Protein AF-A0A6J1WNF2-F1 (afdb_monomer_lite)

Radius of gyration: 23.17 Å; chains: 1; bounding box: 54×43×56 Å

Foldseek 3Di:
DVVVLVVVVVVVVNLVVLVVQCVVDDCPDPSVCVRSVNVVVVVVVLVVQCVVDDPSVVVSVVVVVVVVCVDVVDDDDDDDDDCVVVVPDCVVVVVVPDPPDDPPDDDDDDDPVVVCVVVDPDDD

Sequence (124 aa):
MINDVAQVRRNGHKMVYDILRDSVYCKDSNVHWCSVLRQQKFLKELVEQLNAGGDSAEAAVNEAKKAYARLTENAWLHLAADFDRYKLSTEPWKRFARTNESVPSKPRLYWDAALLAGWGGGCV

pLDDT: mean 76.97, std 15.47, range [36.03, 96.25]

Secondary structure (DSSP, 8-state):
-HHHHHHHHH-HHHHHHHHHHHHHS-TTSHHHHT-HHHHHHHHHHHHHHHHH-HHHHHHHHHHHHHHHHHHHHT--------TTTTT--SHHHHTTS-TT-----------HHHHHTTS--S--

Structure (mmCIF, N/CA/C/O backbone):
data_AF-A0A6J1WNF2-F1
#
_entry.id   AF-A0A6J1WNF2-F1
#
loop_
_atom_site.group_PDB
_atom_site.id
_atom_site.type_symbol
_atom_site.label_atom_id
_atom_site.label_alt_id
_atom_site.label_comp_id
_atom_site.label_asym_id
_atom_site.label_entity_id
_atom_site.label_seq_id
_atom_site.pdbx_PDB_ins_code
_atom_site.Cartn_x
_atom_site.Cartn_y
_atom_site.Cartn_z
_atom_site.occupancy
_atom_site.B_iso_or_equiv
_atom_site.auth_seq_id
_atom_site.auth_comp_id
_atom_site.auth_asym_id
_atom_site.auth_atom_id
_atom_site.pdbx_PDB_model_num
ATOM 1 N N . MET A 1 1 ? 5.931 -9.440 10.378 1.00 44.03 1 MET A N 1
ATOM 2 C CA . MET A 1 1 ? 5.541 -8.028 10.594 1.00 44.03 1 MET A CA 1
ATOM 3 C C . MET A 1 1 ? 6.257 -7.347 11.764 1.00 44.03 1 MET A C 1
ATOM 5 O O . MET A 1 1 ? 7.039 -6.445 11.505 1.00 44.03 1 MET A O 1
ATOM 9 N N . ILE A 1 2 ? 6.071 -7.749 13.035 1.00 48.53 2 ILE A N 1
ATOM 10 C CA . I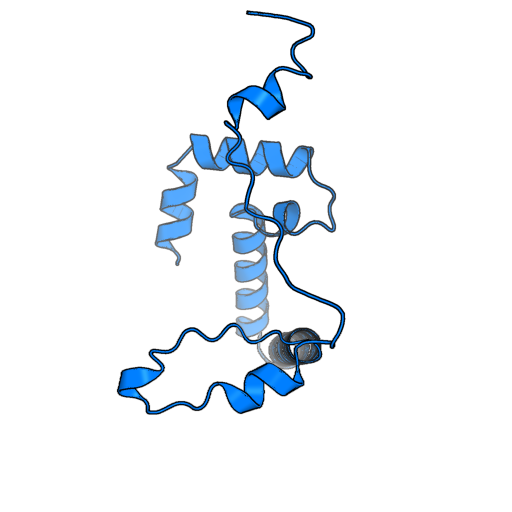LE A 1 2 ? 6.770 -7.101 14.181 1.00 48.53 2 ILE A CA 1
ATOM 11 C C . ILE A 1 2 ? 8.301 -7.234 14.080 1.00 48.53 2 ILE A C 1
ATOM 13 O O . ILE A 1 2 ? 9.036 -6.289 14.365 1.00 48.53 2 ILE A O 1
ATOM 17 N N . ASN A 1 3 ? 8.783 -8.396 13.631 1.00 61.12 3 ASN A N 1
ATOM 18 C CA . ASN A 1 3 ? 10.216 -8.651 13.505 1.00 61.12 3 ASN A CA 1
ATOM 19 C C . ASN A 1 3 ? 10.851 -7.893 12.323 1.00 61.12 3 ASN A C 1
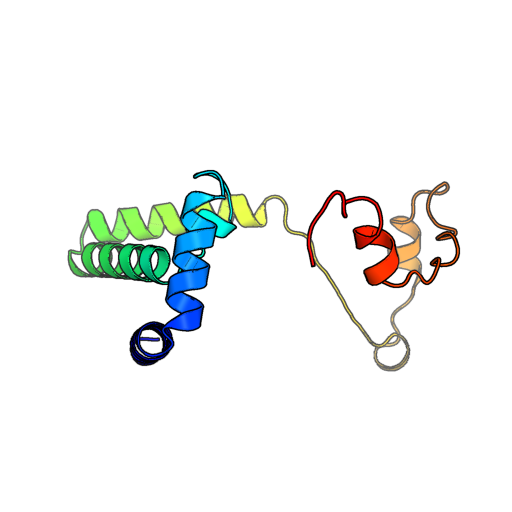ATOM 21 O O . ASN A 1 3 ? 12.020 -7.532 12.387 1.00 61.12 3 ASN A O 1
ATOM 25 N N . ASP A 1 4 ? 10.073 -7.575 11.285 1.00 66.88 4 ASP A N 1
ATOM 26 C CA . ASP A 1 4 ? 10.577 -6.910 10.076 1.00 66.88 4 ASP A CA 1
ATOM 27 C C . ASP A 1 4 ? 10.954 -5.457 10.365 1.00 66.88 4 ASP A C 1
ATOM 29 O O . ASP A 1 4 ? 11.991 -4.975 9.920 1.00 66.88 4 ASP A O 1
ATOM 33 N N . VAL A 1 5 ? 10.170 -4.772 11.202 1.00 69.81 5 VAL A N 1
ATOM 34 C CA . VAL A 1 5 ? 10.493 -3.418 11.669 1.00 69.81 5 VAL A CA 1
ATOM 35 C C . VAL A 1 5 ? 11.775 -3.426 12.502 1.00 69.81 5 VAL A C 1
ATOM 37 O O . VAL A 1 5 ? 12.644 -2.576 12.317 1.00 69.81 5 VAL A O 1
ATOM 40 N N . ALA A 1 6 ? 11.925 -4.396 13.409 1.00 75.62 6 ALA A N 1
ATOM 41 C CA . ALA A 1 6 ? 13.133 -4.531 14.218 1.00 75.62 6 ALA A CA 1
ATOM 42 C C . ALA A 1 6 ? 14.365 -4.849 13.352 1.00 75.62 6 ALA A C 1
ATOM 44 O O . ALA A 1 6 ? 15.440 -4.297 13.587 1.00 75.62 6 ALA A O 1
ATOM 45 N N . GLN A 1 7 ? 14.211 -5.689 12.327 1.00 77.94 7 GLN A N 1
ATOM 46 C CA . GLN A 1 7 ? 15.266 -6.000 11.364 1.00 77.94 7 GLN A CA 1
ATOM 47 C C . GLN A 1 7 ? 15.641 -4.794 10.499 1.00 77.94 7 GLN A C 1
ATOM 49 O O . GLN A 1 7 ? 16.827 -4.511 10.350 1.00 77.94 7 GLN A O 1
ATOM 54 N N . VAL A 1 8 ? 14.668 -4.036 9.984 1.00 75.12 8 VAL A N 1
ATOM 55 C CA . VAL A 1 8 ? 14.955 -2.822 9.207 1.00 75.12 8 VAL A CA 1
ATOM 56 C C . VAL A 1 8 ? 15.608 -1.752 10.081 1.00 75.12 8 VAL A C 1
ATOM 58 O O . VAL A 1 8 ? 16.577 -1.144 9.647 1.00 75.12 8 VAL A O 1
ATOM 61 N N . ARG A 1 9 ? 15.184 -1.588 11.341 1.00 76.69 9 ARG A N 1
ATOM 62 C CA . ARG A 1 9 ? 15.850 -0.676 12.291 1.00 76.69 9 ARG A CA 1
ATOM 63 C C . ARG A 1 9 ? 17.291 -1.081 12.601 1.00 76.69 9 ARG A C 1
ATOM 65 O O . ARG A 1 9 ? 18.126 -0.207 12.808 1.00 76.69 9 ARG A O 1
ATOM 72 N N . ARG A 1 10 ? 17.590 -2.385 12.635 1.00 84.31 10 ARG A N 1
ATOM 73 C CA . ARG A 1 10 ? 18.967 -2.902 12.755 1.00 84.31 10 ARG A CA 1
ATOM 74 C C . ARG A 1 10 ? 19.765 -2.709 11.469 1.00 84.31 10 ARG A C 1
ATOM 76 O O . ARG A 1 10 ? 20.987 -2.610 11.518 1.00 84.31 10 ARG A O 1
ATOM 83 N N . ASN A 1 11 ? 19.086 -2.611 10.332 1.00 84.00 11 ASN A N 1
ATOM 84 C CA . ASN A 1 11 ? 19.700 -2.297 9.060 1.00 84.00 11 ASN A CA 1
ATOM 85 C C . ASN A 1 11 ? 19.887 -0.774 8.884 1.00 84.00 11 ASN A C 1
ATOM 87 O O . ASN A 1 11 ? 19.154 -0.103 8.153 1.00 84.00 11 ASN A O 1
ATOM 91 N N . GLY A 1 12 ? 20.900 -0.232 9.568 1.00 82.25 12 GLY A N 1
ATOM 92 C CA . GLY A 1 12 ? 21.153 1.209 9.645 1.00 82.25 12 GLY A CA 1
ATOM 93 C C . GLY A 1 12 ? 21.307 1.913 8.292 1.00 82.25 12 GLY A C 1
ATOM 94 O O . GLY A 1 12 ? 20.795 3.017 8.132 1.00 82.25 12 GLY A O 1
ATOM 95 N N . HIS A 1 13 ? 21.930 1.281 7.288 1.00 87.50 13 HIS A N 1
ATOM 96 C CA . HIS A 1 13 ? 22.100 1.919 5.974 1.00 87.50 13 HIS A CA 1
ATOM 97 C C . HIS A 1 13 ? 20.755 2.145 5.269 1.00 87.50 13 HIS A C 1
ATOM 99 O O . HIS A 1 13 ? 20.539 3.198 4.674 1.00 87.50 13 HIS A O 1
ATOM 105 N N . LYS A 1 14 ? 19.822 1.190 5.382 1.00 84.94 14 LYS A N 1
ATOM 106 C CA . LYS A 1 14 ? 18.482 1.304 4.797 1.00 84.94 14 LYS A CA 1
ATOM 107 C C . LYS A 1 14 ? 17.679 2.406 5.487 1.00 84.94 14 LYS A C 1
ATOM 109 O O . LYS A 1 14 ? 17.033 3.197 4.814 1.00 84.94 14 LYS A O 1
ATOM 114 N N . MET A 1 15 ? 17.798 2.509 6.811 1.00 85.31 15 MET A N 1
ATOM 115 C CA . MET A 1 15 ? 17.165 3.575 7.594 1.00 85.31 15 MET A CA 1
ATOM 116 C C . MET A 1 15 ? 17.657 4.967 7.195 1.00 85.31 15 MET A C 1
ATOM 118 O O . MET A 1 15 ? 16.848 5.871 7.012 1.00 85.31 15 MET A O 1
ATOM 122 N N . VAL A 1 16 ? 18.972 5.143 7.036 1.00 86.88 16 VAL A N 1
ATOM 123 C CA . VAL A 1 16 ? 19.551 6.419 6.585 1.00 86.88 16 VAL A CA 1
ATOM 124 C C . VAL A 1 16 ? 19.051 6.766 5.186 1.00 86.88 16 VAL A C 1
ATOM 126 O O . VAL A 1 16 ? 18.662 7.902 4.933 1.00 86.88 16 VAL A O 1
ATOM 129 N N . TYR A 1 17 ? 19.007 5.783 4.290 1.00 87.50 17 TYR A N 1
ATOM 130 C CA . TYR A 1 17 ? 18.534 5.984 2.928 1.00 87.50 17 TYR A CA 1
ATOM 131 C C . TYR A 1 17 ? 17.046 6.363 2.867 1.00 87.50 17 TYR A C 1
ATOM 133 O O . TYR A 1 17 ? 16.678 7.269 2.120 1.00 87.50 17 TYR A O 1
ATOM 141 N N . ASP A 1 18 ? 16.204 5.743 3.697 1.00 84.81 18 ASP A N 1
ATOM 142 C CA . ASP A 1 18 ? 14.786 6.096 3.817 1.00 84.81 18 ASP A CA 1
ATOM 143 C C . ASP A 1 18 ? 14.603 7.527 4.356 1.00 84.81 18 ASP A C 1
ATOM 145 O O . ASP A 1 18 ? 13.766 8.267 3.843 1.00 84.81 18 ASP A O 1
ATOM 149 N N . ILE A 1 19 ? 15.416 7.955 5.332 1.00 84.81 19 ILE A N 1
ATOM 150 C CA . ILE A 1 19 ? 15.384 9.326 5.880 1.00 84.81 19 ILE A CA 1
ATOM 151 C C . ILE A 1 19 ? 15.839 10.356 4.836 1.00 84.81 19 ILE A C 1
ATOM 153 O O . ILE A 1 19 ? 15.205 11.398 4.680 1.00 84.81 19 ILE A O 1
ATOM 157 N N . LEU A 1 20 ? 16.913 10.071 4.097 1.00 87.06 20 LEU A N 1
ATOM 158 C CA . LEU A 1 20 ? 17.401 10.959 3.037 1.00 87.06 20 LEU A CA 1
ATOM 159 C C . LEU A 1 20 ? 16.395 11.079 1.891 1.00 87.06 20 LEU A C 1
ATOM 161 O O . LEU A 1 20 ? 16.201 12.158 1.336 1.00 87.06 20 LEU A O 1
ATOM 165 N N . ARG A 1 21 ? 15.711 9.987 1.538 1.00 84.12 21 ARG A N 1
ATOM 166 C CA . ARG A 1 21 ? 14.601 10.055 0.585 1.00 84.12 21 ARG A CA 1
ATOM 167 C C . ARG A 1 21 ? 13.465 10.918 1.136 1.00 84.12 21 ARG A C 1
ATO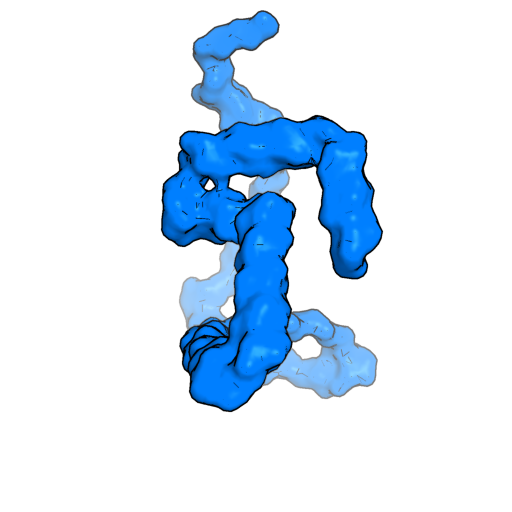M 169 O O . ARG A 1 21 ? 12.960 11.767 0.410 1.00 84.12 21 ARG A O 1
ATOM 176 N N . ASP A 1 22 ? 13.115 10.790 2.412 1.00 82.94 22 ASP A N 1
ATOM 177 C CA . ASP A 1 22 ? 12.061 11.610 3.026 1.00 82.94 22 ASP A CA 1
ATOM 178 C C . ASP A 1 22 ? 12.333 13.124 2.915 1.00 82.94 22 ASP A C 1
ATOM 180 O O . ASP A 1 22 ? 11.384 13.892 2.776 1.00 82.94 22 ASP A O 1
ATOM 184 N N . SER A 1 23 ? 13.604 13.558 2.912 1.00 84.12 23 SER A N 1
ATOM 185 C CA . SER A 1 23 ? 13.967 14.975 2.741 1.00 84.12 23 SER A CA 1
ATOM 186 C C . SER A 1 23 ? 13.951 15.468 1.293 1.00 84.12 23 SER A C 1
ATOM 188 O O . SER A 1 23 ? 13.846 16.669 1.058 1.00 84.12 23 SER A O 1
ATOM 190 N N . VAL A 1 24 ? 14.104 14.565 0.322 1.00 87.44 24 VAL A N 1
ATOM 191 C CA . VAL A 1 24 ? 14.177 14.910 -1.109 1.00 87.44 24 VAL A CA 1
ATOM 192 C C . VAL A 1 24 ? 12.797 14.870 -1.761 1.00 87.44 24 VAL A C 1
ATOM 194 O O . VAL A 1 24 ? 12.500 15.668 -2.648 1.00 87.44 24 VAL A O 1
ATOM 197 N N . TYR A 1 25 ? 11.951 13.934 -1.342 1.00 87.50 25 TYR A N 1
ATOM 198 C CA . TYR A 1 25 ? 10.662 13.700 -1.972 1.00 87.50 25 TYR A CA 1
ATOM 199 C C . TYR A 1 25 ? 9.545 14.543 -1.346 1.00 87.50 25 TYR A C 1
ATOM 201 O O . TYR A 1 25 ? 9.471 14.736 -0.134 1.00 87.50 25 TYR A O 1
ATOM 209 N N . CYS A 1 26 ? 8.628 15.026 -2.189 1.00 88.19 26 CYS A N 1
ATOM 210 C CA . CYS A 1 26 ? 7.463 15.788 -1.747 1.00 88.19 26 CYS A CA 1
ATOM 211 C C . CYS A 1 26 ? 6.555 14.949 -0.835 1.00 88.19 26 CYS A C 1
ATOM 213 O O . CYS A 1 26 ? 6.446 13.731 -1.008 1.00 88.19 26 CYS A O 1
ATOM 215 N N . LYS A 1 27 ? 5.833 15.619 0.072 1.00 86.94 27 LYS A N 1
ATOM 216 C CA . LYS A 1 27 ? 4.928 14.970 1.036 1.00 86.94 27 LYS A CA 1
ATOM 217 C C . LYS A 1 27 ? 3.829 14.132 0.382 1.00 86.94 27 LYS A C 1
ATOM 219 O O . LYS A 1 27 ? 3.411 13.139 0.957 1.00 86.94 27 LYS A O 1
ATOM 224 N N . ASP A 1 28 ? 3.416 14.486 -0.829 1.00 86.19 28 ASP A N 1
ATOM 225 C CA . ASP A 1 28 ? 2.361 13.773 -1.559 1.00 86.19 28 ASP A CA 1
ATOM 226 C C . ASP A 1 28 ? 2.895 12.628 -2.433 1.00 86.19 28 ASP A C 1
ATOM 228 O O . ASP A 1 28 ? 2.153 12.008 -3.188 1.00 86.19 28 ASP A O 1
ATOM 232 N N . SER A 1 29 ? 4.193 12.327 -2.357 1.00 87.69 29 SER A N 1
ATOM 233 C CA . SER A 1 29 ? 4.790 11.238 -3.127 1.00 87.69 29 SER A CA 1
ATOM 234 C C . SER A 1 29 ? 4.679 9.892 -2.410 1.00 87.69 29 SER A C 1
ATOM 236 O O . SER A 1 29 ? 4.774 9.798 -1.184 1.00 87.69 29 SER A O 1
ATOM 238 N N . ASN A 1 30 ? 4.601 8.809 -3.185 1.00 85.19 30 ASN A N 1
ATOM 239 C CA . ASN A 1 30 ? 4.649 7.453 -2.632 1.00 85.19 30 ASN A CA 1
ATOM 240 C C . ASN A 1 30 ? 5.943 7.202 -1.848 1.00 85.19 30 ASN A C 1
ATOM 242 O O . ASN A 1 30 ? 5.924 6.526 -0.829 1.00 85.19 30 ASN A O 1
ATOM 246 N N . VAL A 1 31 ? 7.069 7.768 -2.288 1.00 83.44 31 VAL A N 1
ATOM 247 C CA . VAL A 1 31 ? 8.363 7.568 -1.620 1.00 83.44 31 VAL A CA 1
ATOM 248 C C . VAL A 1 31 ? 8.362 8.164 -0.212 1.00 83.44 31 VAL A C 1
ATOM 250 O O . VAL A 1 31 ? 8.909 7.548 0.700 1.00 83.44 31 VAL A O 1
ATOM 253 N N . HIS A 1 32 ? 7.690 9.302 -0.017 1.00 83.56 32 HIS A N 1
ATOM 254 C CA . HIS A 1 32 ? 7.480 9.887 1.305 1.00 83.56 32 HIS A CA 1
ATOM 255 C C . HIS A 1 32 ? 6.653 8.953 2.199 1.00 83.56 32 HIS A C 1
ATOM 257 O O . HIS A 1 32 ? 7.068 8.613 3.306 1.00 83.56 32 HIS A O 1
ATOM 263 N N . TRP A 1 33 ? 5.509 8.469 1.706 1.00 83.12 33 TRP A N 1
ATOM 264 C CA . TRP A 1 33 ? 4.585 7.640 2.490 1.00 83.12 33 TRP A CA 1
ATOM 265 C C . TRP A 1 33 ? 5.048 6.193 2.714 1.00 83.12 33 TRP A C 1
ATOM 267 O O . TRP A 1 33 ? 4.653 5.570 3.699 1.00 83.12 33 TRP A O 1
ATOM 277 N N . CYS A 1 34 ? 5.911 5.653 1.852 1.00 81.75 34 CYS A N 1
ATOM 278 C CA . CYS A 1 34 ? 6.378 4.266 1.918 1.00 81.75 34 CYS A CA 1
ATOM 279 C C . CYS A 1 34 ? 7.585 4.033 2.844 1.00 81.75 34 CYS A C 1
ATOM 281 O O . CYS A 1 34 ? 8.136 2.932 2.847 1.00 81.75 34 CYS A O 1
ATOM 283 N N . SER A 1 35 ? 8.009 5.021 3.637 1.00 84.00 35 SER A N 1
ATOM 284 C CA . SER A 1 35 ? 9.088 4.816 4.610 1.00 84.00 35 SER A CA 1
ATOM 285 C C . SER A 1 35 ? 8.656 3.898 5.758 1.00 84.00 35 SER A C 1
ATOM 287 O O . SER A 1 35 ? 7.524 3.960 6.251 1.00 84.00 35 SER A O 1
ATOM 289 N N . VAL A 1 36 ? 9.584 3.063 6.239 1.00 82.88 36 VAL A N 1
ATOM 290 C CA . VAL A 1 36 ? 9.287 2.072 7.289 1.00 82.88 36 VAL A CA 1
ATOM 291 C C . VAL A 1 36 ? 8.771 2.721 8.574 1.00 82.88 36 VAL A C 1
ATOM 293 O O . VAL A 1 36 ? 7.863 2.189 9.208 1.00 82.88 36 VAL A O 1
ATOM 296 N N . LEU A 1 37 ? 9.288 3.897 8.943 1.00 82.88 37 LEU A N 1
ATOM 297 C CA . LEU A 1 37 ? 8.852 4.617 10.143 1.00 82.88 37 LEU A CA 1
ATOM 298 C C . LEU A 1 37 ? 7.412 5.129 10.036 1.00 82.88 37 LEU A C 1
ATOM 300 O O . LEU A 1 37 ? 6.648 5.010 10.995 1.00 82.88 37 LEU A O 1
ATOM 304 N N . ARG A 1 38 ? 7.023 5.683 8.881 1.00 85.56 38 ARG A N 1
ATOM 305 C CA . ARG A 1 38 ? 5.661 6.194 8.672 1.00 85.56 38 ARG A CA 1
ATOM 306 C C . ARG A 1 38 ? 4.659 5.054 8.577 1.00 85.56 38 ARG A C 1
ATOM 308 O O . ARG A 1 38 ? 3.627 5.118 9.234 1.00 85.56 38 ARG A O 1
ATOM 315 N N . GLN A 1 39 ? 4.998 3.986 7.855 1.00 87.19 39 GLN A N 1
ATOM 316 C CA . GLN A 1 39 ? 4.166 2.784 7.792 1.00 87.19 39 GLN A CA 1
ATOM 317 C C . GLN A 1 39 ? 3.982 2.150 9.175 1.00 87.19 39 GLN A C 1
ATOM 319 O O . GLN A 1 39 ? 2.869 1.779 9.536 1.00 87.19 39 GLN A O 1
ATOM 324 N N . GLN A 1 40 ? 5.043 2.080 9.987 1.00 87.94 40 GLN A N 1
ATOM 325 C CA . GLN A 1 40 ? 4.940 1.587 11.359 1.00 87.94 40 GLN A CA 1
ATOM 326 C C . GLN A 1 40 ? 4.018 2.468 12.209 1.00 87.94 40 GLN A C 1
ATOM 328 O O . GLN A 1 40 ? 3.180 1.938 12.938 1.00 87.94 40 GLN A O 1
ATOM 333 N N . LYS A 1 41 ? 4.178 3.796 12.140 1.00 89.69 41 LYS A N 1
ATOM 334 C CA . LYS A 1 41 ? 3.334 4.740 12.879 1.00 89.69 41 LYS A CA 1
ATOM 335 C C . LYS A 1 41 ? 1.864 4.587 12.481 1.00 89.69 41 LYS A C 1
ATOM 337 O O . LYS A 1 41 ? 1.034 4.385 13.359 1.00 89.69 41 LYS A O 1
ATOM 342 N N . PHE A 1 42 ? 1.582 4.581 11.180 1.00 91.38 42 PHE A N 1
ATOM 343 C CA . PHE A 1 42 ? 0.241 4.380 10.634 1.00 91.38 42 PHE A CA 1
ATOM 344 C C . PHE A 1 42 ? -0.393 3.075 11.132 1.00 91.38 42 PHE A C 1
ATOM 346 O O . PHE A 1 42 ? -1.507 3.082 11.641 1.00 91.38 42 PHE A O 1
ATOM 353 N N . LEU A 1 43 ? 0.329 1.951 11.047 1.00 91.19 43 LEU A N 1
ATOM 354 C CA . LEU A 1 43 ? -0.186 0.657 11.503 1.00 91.19 43 LEU A CA 1
ATOM 355 C C . LEU A 1 43 ? -0.444 0.632 13.011 1.00 91.19 43 LEU A C 1
ATOM 357 O O . LEU A 1 43 ? -1.402 0.004 13.453 1.00 91.19 43 LEU A O 1
ATOM 361 N N . LYS A 1 44 ? 0.400 1.300 13.803 1.00 92.12 44 LYS A N 1
ATOM 362 C CA . LYS A 1 44 ? 0.204 1.406 15.250 1.00 92.12 44 LYS A CA 1
ATOM 363 C C . LYS A 1 44 ? -1.070 2.192 15.571 1.00 92.12 44 LYS A C 1
ATOM 365 O O . LYS A 1 44 ? -1.891 1.697 16.333 1.00 92.12 44 LYS A O 1
ATOM 370 N N . GLU A 1 45 ? -1.244 3.358 14.954 1.00 93.56 45 GLU A N 1
ATOM 371 C CA . GLU A 1 45 ? -2.437 4.198 15.119 1.00 93.56 45 GLU A CA 1
ATOM 372 C C . GLU A 1 45 ? -3.707 3.458 14.671 1.00 93.56 45 GLU A C 1
ATOM 374 O O . GLU A 1 45 ? -4.715 3.475 15.371 1.00 93.56 45 GLU A O 1
ATOM 379 N N . LEU A 1 46 ? -3.641 2.721 13.557 1.00 93.31 46 LEU A N 1
ATOM 380 C CA . LEU A 1 46 ? -4.753 1.910 13.065 1.00 93.31 46 LEU A CA 1
ATOM 381 C C . LEU A 1 46 ? -5.139 0.795 14.050 1.00 93.31 46 LEU A C 1
ATOM 383 O O . LEU A 1 46 ? -6.318 0.579 14.316 1.00 93.31 46 LEU A O 1
ATOM 387 N N . VAL A 1 47 ? -4.160 0.083 14.615 1.00 93.06 47 VAL A N 1
ATOM 388 C CA . VAL A 1 47 ? -4.421 -0.961 15.621 1.00 93.06 47 VAL A CA 1
ATOM 389 C C . VAL A 1 47 ? -5.011 -0.360 16.897 1.00 93.06 47 VAL A C 1
ATOM 391 O O . VAL A 1 47 ? -5.913 -0.951 17.483 1.00 93.06 47 VAL A O 1
ATOM 394 N N . GLU A 1 48 ? -4.543 0.814 17.319 1.00 93.94 48 GLU A N 1
ATOM 395 C CA . GLU A 1 48 ? -5.107 1.533 18.466 1.00 93.94 48 GLU A CA 1
ATOM 396 C C . GLU A 1 48 ? -6.576 1.917 18.225 1.00 93.94 48 GLU A C 1
ATOM 398 O O . GLU A 1 48 ? -7.409 1.664 19.093 1.00 93.94 48 GLU A O 1
ATOM 403 N N . GLN A 1 49 ? -6.917 2.425 17.036 1.00 92.44 49 GLN A N 1
ATOM 404 C CA . GLN A 1 49 ? -8.303 2.729 16.648 1.00 92.44 49 GLN A CA 1
ATOM 405 C C . GLN A 1 49 ? -9.198 1.484 16.632 1.00 92.44 49 GLN A C 1
ATOM 407 O O . GLN A 1 49 ? -10.326 1.515 17.120 1.00 92.44 49 GLN A O 1
ATOM 412 N N . LEU A 1 50 ? -8.694 0.364 16.108 1.00 92.25 50 LEU A N 1
ATOM 413 C CA . LEU A 1 50 ? -9.440 -0.895 16.087 1.00 92.25 50 LEU A CA 1
ATOM 414 C C . LEU A 1 50 ? -9.653 -1.458 17.500 1.00 92.25 50 LEU A C 1
ATOM 416 O O . LEU A 1 50 ? -10.741 -1.942 17.805 1.00 92.25 50 LEU A O 1
ATOM 420 N N . ASN A 1 51 ? -8.646 -1.360 18.372 1.00 93.56 51 ASN A N 1
ATOM 421 C CA . ASN A 1 51 ? -8.732 -1.816 19.761 1.00 93.56 51 ASN A CA 1
ATOM 422 C C . ASN A 1 51 ? -9.621 -0.921 20.634 1.00 93.56 51 ASN A C 1
ATOM 424 O O . ASN A 1 51 ? -10.200 -1.414 21.599 1.00 93.56 51 ASN A O 1
ATOM 428 N N . ALA A 1 52 ? -9.740 0.372 20.311 1.00 92.25 52 ALA A N 1
ATOM 429 C CA . ALA A 1 52 ? -10.653 1.284 20.999 1.00 92.25 52 ALA A CA 1
ATOM 430 C C . ALA A 1 52 ? -12.130 0.882 20.817 1.00 92.25 52 ALA A C 1
ATOM 432 O O . ALA A 1 52 ? -12.959 1.189 21.672 1.00 92.25 52 ALA A O 1
ATOM 433 N N . GLY A 1 53 ? -12.450 0.146 19.745 1.00 89.88 53 GLY A N 1
ATOM 434 C CA . GLY A 1 53 ? -13.788 -0.376 19.484 1.00 89.88 53 GLY A CA 1
ATOM 435 C C . GLY A 1 53 ? -14.820 0.706 19.139 1.00 89.88 53 GLY A C 1
ATOM 436 O O . GLY A 1 53 ? -14.486 1.868 18.897 1.00 89.88 53 GLY A O 1
ATOM 437 N N . GLY A 1 54 ? -16.091 0.294 19.080 1.00 92.44 54 GLY A N 1
ATOM 438 C CA . GLY A 1 54 ? -17.231 1.178 18.813 1.00 92.44 54 GLY A CA 1
ATOM 439 C C . GLY A 1 54 ? -17.083 1.993 17.523 1.00 92.44 54 GLY A C 1
ATOM 440 O O . GLY A 1 54 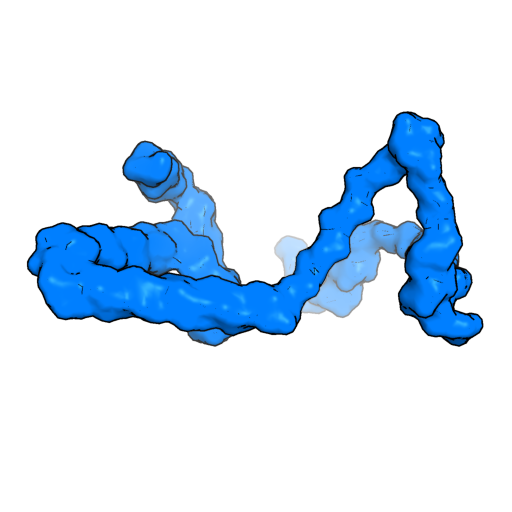? -16.589 1.492 16.509 1.00 92.44 54 GLY A O 1
ATOM 441 N N . ASP A 1 55 ? -17.465 3.268 17.596 1.00 92.31 55 ASP A N 1
ATOM 442 C CA . ASP A 1 55 ? -17.452 4.204 16.466 1.00 92.31 55 ASP A CA 1
ATOM 443 C C . ASP A 1 55 ? -16.053 4.391 15.854 1.00 92.31 55 ASP A C 1
ATOM 445 O O . ASP A 1 55 ? -15.925 4.617 14.651 1.00 92.31 55 ASP A O 1
ATOM 449 N N . SER A 1 56 ? -14.984 4.273 16.654 1.00 90.31 56 SER A N 1
ATOM 450 C CA . SER A 1 56 ? -13.606 4.447 16.174 1.00 90.31 56 SER A CA 1
ATOM 451 C C . SER A 1 56 ? -13.168 3.295 15.270 1.00 90.31 56 SER A C 1
ATOM 453 O O . SER A 1 56 ? -12.588 3.529 14.206 1.00 90.31 56 SER A O 1
ATOM 455 N N . ALA A 1 57 ? -13.501 2.060 15.649 1.00 92.88 57 ALA A N 1
ATOM 456 C CA . ALA A 1 57 ? -13.224 0.888 14.828 1.00 92.88 57 ALA A CA 1
ATOM 457 C C . ALA A 1 57 ? -14.074 0.891 13.548 1.00 92.88 57 ALA A C 1
ATOM 459 O O . ALA A 1 57 ? -13.574 0.583 12.464 1.00 92.88 57 ALA A O 1
ATOM 460 N N . GLU A 1 58 ? -15.345 1.288 13.647 1.00 94.00 58 GLU A N 1
ATOM 461 C CA . GLU A 1 58 ? -16.225 1.390 12.483 1.00 94.00 58 GLU A CA 1
ATOM 462 C C . GLU A 1 58 ? -15.757 2.476 11.502 1.00 94.00 58 GLU A C 1
ATOM 464 O O . GLU A 1 58 ? -15.742 2.252 10.287 1.00 94.00 58 GLU A O 1
ATOM 469 N N . ALA A 1 59 ? -15.293 3.623 12.008 1.00 93.94 59 ALA A N 1
ATOM 470 C CA . ALA A 1 59 ? -14.707 4.680 11.192 1.00 93.94 59 ALA A CA 1
ATOM 471 C C . ALA A 1 59 ? -13.477 4.188 10.411 1.00 93.94 59 ALA A C 1
ATOM 473 O O . ALA A 1 59 ? -13.418 4.393 9.196 1.00 93.94 59 ALA A O 1
ATOM 474 N N . ALA A 1 60 ? -12.555 3.474 11.067 1.00 94.12 60 ALA A N 1
ATOM 475 C CA . ALA A 1 60 ? -11.363 2.915 10.424 1.00 94.12 60 ALA A CA 1
ATOM 476 C C . ALA A 1 60 ? -11.720 1.915 9.306 1.00 94.12 60 ALA A C 1
ATOM 478 O O . ALA A 1 60 ? -11.165 1.958 8.204 1.00 94.12 60 ALA A O 1
ATOM 479 N N . VAL A 1 61 ? -12.706 1.043 9.545 1.00 94.69 61 VAL A N 1
ATOM 480 C CA . VAL A 1 61 ? -13.198 0.093 8.532 1.00 94.69 61 VAL A CA 1
ATOM 481 C C . VAL A 1 61 ? -13.862 0.822 7.361 1.00 94.69 61 VAL A C 1
ATOM 483 O O . VAL A 1 61 ? -13.652 0.463 6.199 1.00 94.69 61 VAL A O 1
ATOM 486 N N . ASN A 1 62 ? -14.657 1.853 7.637 1.00 95.81 62 ASN A N 1
ATOM 487 C CA . ASN A 1 62 ? -15.325 2.638 6.604 1.00 95.81 62 ASN A CA 1
ATOM 488 C C . ASN A 1 62 ? -14.333 3.447 5.759 1.00 95.81 62 ASN A C 1
ATOM 490 O O . ASN A 1 62 ? -14.512 3.556 4.543 1.00 95.81 62 ASN A O 1
ATOM 494 N N . GLU A 1 63 ? -13.270 3.975 6.362 1.00 95.12 63 GLU A N 1
ATOM 495 C CA . GLU A 1 63 ? -12.174 4.619 5.641 1.00 95.12 63 GLU A CA 1
ATOM 496 C C . GLU A 1 63 ? -11.456 3.630 4.715 1.00 95.12 63 GLU A C 1
ATOM 498 O O . GLU A 1 63 ? -11.293 3.912 3.525 1.00 95.12 63 GLU A O 1
ATOM 503 N N . ALA A 1 64 ? -11.129 2.432 5.210 1.00 93.69 64 ALA A N 1
ATOM 504 C CA . ALA A 1 64 ? -10.508 1.384 4.403 1.00 93.69 64 ALA A CA 1
ATOM 505 C C . ALA A 1 64 ? -11.379 0.979 3.199 1.00 93.69 64 ALA A C 1
ATOM 507 O O . ALA A 1 64 ? -10.877 0.856 2.081 1.00 93.69 64 ALA A O 1
ATOM 508 N N . LYS A 1 65 ? -12.700 0.840 3.391 1.00 95.69 65 LYS A N 1
ATOM 509 C CA . LYS A 1 65 ? -13.650 0.562 2.299 1.00 95.69 65 LYS A CA 1
ATOM 510 C C . LYS A 1 65 ? -13.661 1.673 1.248 1.00 95.69 65 LYS A C 1
ATOM 512 O O . LYS A 1 65 ? -13.641 1.382 0.054 1.00 95.69 65 LYS A O 1
ATOM 517 N N . LYS A 1 66 ? -13.663 2.942 1.672 1.00 96.25 66 LYS A N 1
ATOM 518 C CA . LYS A 1 66 ? -13.605 4.097 0.758 1.00 96.25 66 LYS A CA 1
ATOM 519 C C . LYS A 1 66 ? -12.294 4.128 -0.026 1.00 96.25 66 LYS A C 1
ATOM 521 O O . LYS A 1 66 ? -12.317 4.368 -1.231 1.00 96.25 66 LYS A O 1
ATOM 526 N N . ALA A 1 67 ? -11.166 3.870 0.634 1.00 92.81 67 ALA A N 1
ATOM 527 C CA . ALA A 1 67 ? -9.866 3.791 -0.022 1.00 92.81 67 ALA A CA 1
ATOM 528 C C . ALA A 1 67 ? -9.831 2.656 -1.057 1.00 92.81 67 ALA A C 1
ATOM 530 O O . ALA A 1 67 ? -9.427 2.877 -2.196 1.00 92.81 67 ALA A O 1
ATOM 531 N N . TYR A 1 68 ? -10.333 1.471 -0.700 1.00 92.81 68 TYR A N 1
ATOM 532 C CA . TYR A 1 68 ? -10.430 0.332 -1.611 1.00 92.81 68 TYR A CA 1
ATOM 533 C C . TYR A 1 68 ? -11.306 0.629 -2.835 1.00 92.81 68 TYR A C 1
ATOM 535 O O . TYR A 1 68 ? -10.908 0.335 -3.962 1.00 92.81 68 TYR A O 1
ATOM 543 N N . ALA A 1 69 ? -12.464 1.265 -2.637 1.00 94.19 69 ALA A N 1
ATOM 544 C CA . ALA A 1 69 ? -13.338 1.669 -3.736 1.00 94.19 69 ALA A CA 1
ATOM 545 C C . ALA A 1 69 ? -12.620 2.614 -4.718 1.00 94.19 69 ALA A C 1
ATOM 547 O O . ALA A 1 69 ? -12.650 2.384 -5.921 1.00 94.19 69 ALA A O 1
ATOM 548 N N . ARG A 1 70 ? -11.887 3.617 -4.211 1.00 91.56 70 ARG A N 1
ATOM 549 C CA . ARG A 1 70 ? -11.094 4.538 -5.050 1.00 91.56 70 ARG A CA 1
ATOM 550 C C . ARG A 1 70 ? -9.967 3.835 -5.805 1.00 91.56 70 ARG A C 1
ATOM 552 O O . ARG A 1 70 ? -9.711 4.147 -6.961 1.00 91.56 70 ARG A O 1
ATOM 559 N N . LEU A 1 71 ? -9.280 2.895 -5.156 1.00 87.88 71 LEU A N 1
ATOM 560 C CA . LEU A 1 71 ? -8.191 2.135 -5.780 1.00 87.88 71 LEU A CA 1
ATOM 561 C C . LEU A 1 71 ? -8.698 1.215 -6.896 1.00 87.88 71 LEU A C 1
ATOM 563 O O . LEU A 1 71 ? -8.004 1.011 -7.888 1.00 87.88 71 LEU A O 1
ATOM 567 N N . THR A 1 72 ? -9.896 0.654 -6.730 1.00 90.19 72 THR A N 1
ATOM 568 C CA . THR A 1 72 ? -10.486 -0.287 -7.691 1.00 90.19 72 THR A CA 1
ATOM 569 C C . THR A 1 72 ? -11.239 0.388 -8.832 1.00 90.19 72 THR A C 1
ATOM 571 O O . THR A 1 72 ? -11.412 -0.238 -9.874 1.00 90.19 72 THR A O 1
ATOM 574 N N . GLU A 1 73 ? -11.616 1.662 -8.686 1.00 91.94 73 GLU A N 1
ATOM 575 C CA . GLU A 1 73 ? -12.291 2.452 -9.725 1.00 91.94 73 GLU A CA 1
ATOM 576 C C . GLU A 1 73 ? -11.508 2.485 -11.048 1.00 91.94 73 GLU A C 1
ATOM 578 O O . GLU A 1 73 ? -12.096 2.363 -12.118 1.00 91.94 73 GLU A O 1
ATOM 583 N N . ASN A 1 74 ? -10.175 2.574 -10.976 1.00 83.88 74 ASN A N 1
ATOM 584 C CA . ASN A 1 74 ? -9.280 2.610 -12.138 1.00 83.88 74 ASN A CA 1
ATOM 585 C C . ASN A 1 74 ? -8.259 1.461 -12.110 1.00 83.88 74 ASN A C 1
ATOM 587 O O . ASN A 1 74 ? -7.064 1.668 -12.325 1.00 83.88 74 ASN A O 1
ATOM 591 N N . ALA A 1 75 ? -8.711 0.244 -11.801 1.00 84.31 75 ALA A N 1
ATOM 592 C CA . ALA A 1 75 ? -7.824 -0.911 -11.711 1.00 84.31 75 ALA A CA 1
ATOM 593 C C . ALA A 1 75 ? -7.228 -1.292 -13.080 1.00 84.31 75 ALA A C 1
ATOM 595 O O . ALA A 1 75 ? -7.945 -1.479 -14.065 1.00 84.31 75 ALA A O 1
ATOM 596 N N . TRP A 1 76 ? -5.905 -1.467 -13.130 1.00 82.81 76 TRP A N 1
ATOM 597 C CA . TRP A 1 76 ? -5.209 -2.044 -14.282 1.00 82.81 76 TRP A CA 1
ATOM 598 C C . TRP A 1 76 ? -4.891 -3.511 -14.021 1.00 82.81 76 TRP A C 1
ATOM 600 O O . TRP A 1 76 ? -4.348 -3.870 -12.976 1.00 82.81 76 TRP A O 1
ATOM 610 N N . LEU A 1 77 ? -5.225 -4.366 -14.987 1.00 80.88 77 LEU A N 1
ATOM 611 C CA . LEU A 1 77 ? -4.989 -5.800 -14.905 1.00 80.88 77 LEU A CA 1
ATOM 612 C C . LEU A 1 77 ? -3.812 -6.184 -15.806 1.00 80.88 77 LEU A C 1
ATOM 614 O O . LEU A 1 77 ? -3.913 -6.135 -17.030 1.00 80.88 77 LEU A O 1
ATOM 618 N N . HIS A 1 78 ? -2.706 -6.606 -15.195 1.00 80.44 78 HIS A N 1
ATOM 619 C CA . HIS A 1 78 ? -1.572 -7.191 -15.906 1.00 80.44 78 HIS A CA 1
ATOM 620 C C . HIS A 1 78 ? -1.698 -8.719 -15.879 1.00 80.44 78 HIS A C 1
ATOM 622 O O . HIS A 1 78 ? -1.580 -9.331 -14.819 1.00 80.44 78 HIS A O 1
ATOM 628 N N . LEU A 1 79 ? -1.947 -9.338 -17.038 1.00 78.69 79 LEU A N 1
ATOM 629 C CA . LEU A 1 79 ? -2.035 -10.793 -17.184 1.00 78.69 79 LEU A CA 1
ATOM 630 C C . LEU A 1 79 ? -0.829 -11.327 -17.955 1.00 78.69 79 LEU A C 1
ATOM 632 O O . LEU A 1 79 ? -0.517 -10.849 -19.043 1.00 78.69 79 LEU A O 1
ATOM 636 N N . ALA A 1 80 ? -0.201 -12.363 -17.407 1.00 82.62 80 ALA A N 1
ATOM 637 C CA . ALA A 1 80 ? 0.757 -13.200 -18.114 1.00 82.62 80 ALA A CA 1
ATOM 638 C C . ALA A 1 80 ? 0.201 -14.626 -18.146 1.00 82.62 80 ALA A C 1
ATOM 640 O O . ALA A 1 80 ? -0.104 -15.197 -17.099 1.00 82.62 80 ALA A O 1
ATOM 641 N N . ALA A 1 81 ? 0.031 -15.184 -19.342 1.00 81.38 81 ALA A N 1
ATOM 642 C CA . ALA A 1 81 ? -0.502 -16.526 -19.528 1.00 81.38 81 ALA A CA 1
ATOM 643 C C . ALA A 1 81 ? 0.195 -17.231 -20.693 1.00 81.38 81 ALA A C 1
ATOM 645 O O . ALA A 1 81 ? 0.593 -16.601 -21.672 1.00 81.38 81 ALA A O 1
ATOM 646 N N . ASP A 1 82 ? 0.316 -18.549 -20.567 1.00 78.75 82 ASP A N 1
ATOM 647 C CA . ASP A 1 82 ? 0.781 -19.433 -21.630 1.00 78.75 82 ASP A CA 1
ATOM 648 C C . ASP A 1 82 ? -0.375 -19.685 -22.610 1.00 78.75 82 ASP A C 1
ATOM 650 O O . ASP A 1 82 ? -1.378 -20.320 -22.269 1.00 78.75 82 ASP A O 1
ATOM 654 N N . PHE A 1 83 ? -0.254 -19.135 -23.817 1.00 78.62 83 PHE A N 1
ATOM 655 C CA . PHE A 1 83 ? -1.300 -19.220 -24.833 1.00 78.62 83 PHE A CA 1
ATOM 656 C C . PHE A 1 83 ? -1.535 -20.654 -25.314 1.00 78.62 83 PHE A C 1
ATOM 658 O O . PHE A 1 83 ? -2.684 -21.024 -25.563 1.00 78.62 83 PHE A O 1
ATOM 665 N N . ASP A 1 84 ? -0.482 -21.468 -25.378 1.00 79.75 84 ASP A N 1
ATOM 666 C CA . ASP A 1 84 ? -0.539 -22.826 -25.911 1.00 79.75 84 ASP A CA 1
ATOM 667 C C . ASP A 1 84 ? -1.156 -23.778 -24.888 1.00 79.75 84 ASP A C 1
ATOM 669 O O . ASP A 1 84 ? -2.079 -24.538 -25.202 1.00 79.75 84 ASP A O 1
ATOM 673 N N . ARG A 1 85 ? -0.719 -23.682 -23.626 1.00 77.88 85 ARG A N 1
ATOM 674 C CA . ARG A 1 85 ? -1.240 -24.519 -22.536 1.00 77.88 85 ARG A CA 1
ATOM 675 C C . ARG A 1 85 ? -2.726 -24.288 -22.291 1.00 77.88 85 ARG A C 1
ATOM 677 O O . ARG A 1 85 ? -3.459 -25.241 -22.023 1.00 77.88 85 ARG A O 1
ATOM 684 N N . TYR A 1 86 ? -3.166 -23.035 -22.365 1.00 78.50 86 TYR A N 1
ATOM 685 C CA . TYR A 1 86 ? -4.547 -22.658 -22.064 1.00 78.50 86 TYR A CA 1
ATOM 686 C C . TYR A 1 86 ? -5.412 -22.453 -23.313 1.00 78.50 86 TYR A C 1
ATOM 688 O O . TYR A 1 86 ? -6.567 -22.053 -23.180 1.00 78.50 86 TYR A O 1
ATOM 696 N N . LYS A 1 87 ? -4.884 -22.755 -24.511 1.00 79.19 87 LYS A N 1
ATOM 697 C CA . LYS A 1 87 ? -5.566 -22.580 -25.807 1.00 79.19 87 LYS A CA 1
ATOM 698 C C . LYS A 1 87 ? -6.239 -21.208 -25.924 1.00 79.19 87 LYS A C 1
ATOM 700 O O . LYS A 1 87 ? -7.379 -21.089 -26.376 1.00 79.19 87 LYS A O 1
ATOM 705 N N . LEU A 1 88 ? -5.549 -20.172 -25.454 1.00 73.56 88 LEU A N 1
ATOM 706 C CA . LEU A 1 88 ? -6.081 -18.816 -25.439 1.00 73.56 88 LEU A CA 1
ATOM 707 C C . LEU A 1 88 ? -5.965 -18.230 -26.846 1.00 73.56 88 LEU A C 1
ATOM 709 O O . LEU A 1 88 ? -4.890 -18.220 -27.440 1.00 73.56 88 LEU A O 1
ATOM 713 N N . SER A 1 89 ? -7.071 -17.716 -27.383 1.00 67.06 89 SER A N 1
ATOM 714 C CA . SER A 1 89 ? -7.024 -16.955 -28.632 1.00 67.06 89 SER A CA 1
ATOM 715 C C . SER A 1 89 ? -6.386 -15.585 -28.382 1.00 67.06 89 SER A C 1
ATOM 717 O O . SER A 1 89 ? -6.660 -14.931 -27.375 1.00 67.06 89 SER A O 1
ATOM 719 N N . THR A 1 90 ? -5.553 -15.122 -29.315 1.00 64.75 90 THR A N 1
ATOM 720 C CA . THR A 1 90 ? -4.976 -13.764 -29.298 1.00 64.75 90 THR A CA 1
ATOM 721 C C . THR A 1 90 ? -5.974 -12.694 -29.757 1.00 64.75 90 THR A C 1
ATOM 723 O O . THR A 1 90 ? -5.733 -11.497 -29.600 1.00 64.75 90 THR A O 1
ATOM 726 N N . GLU A 1 91 ? -7.118 -13.101 -30.309 1.00 61.16 91 GLU A N 1
ATOM 727 C CA . GLU A 1 91 ? -8.128 -12.215 -30.896 1.00 61.16 91 GLU A CA 1
ATOM 728 C C . GLU A 1 91 ? -8.822 -11.240 -29.928 1.00 61.16 91 GLU A C 1
ATOM 730 O O . GLU A 1 91 ? -9.091 -10.116 -30.361 1.00 61.16 91 GLU A O 1
ATOM 735 N N . PRO A 1 92 ? -9.077 -11.558 -28.640 1.00 63.19 92 PRO A N 1
ATOM 736 C C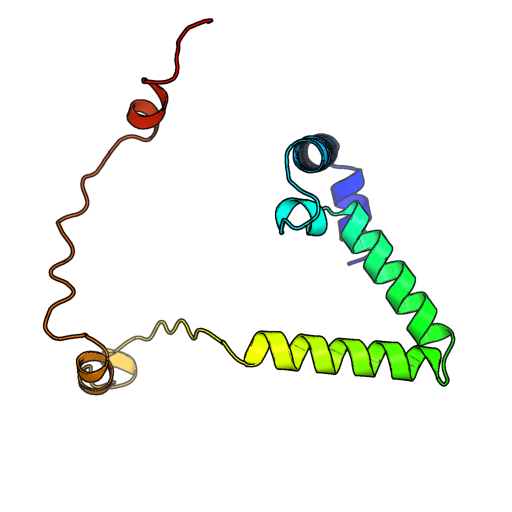A . PRO A 1 92 ? -9.639 -10.583 -27.704 1.00 63.19 92 PRO A CA 1
ATOM 737 C C . PRO A 1 92 ? -8.711 -9.376 -27.518 1.00 63.19 92 PRO A C 1
ATOM 739 O O . PRO A 1 92 ? -9.177 -8.248 -27.396 1.00 63.19 92 PRO A O 1
ATOM 742 N N . TRP A 1 93 ? -7.395 -9.602 -27.566 1.00 58.81 93 TRP A N 1
ATOM 743 C CA . TRP A 1 93 ? -6.368 -8.583 -27.344 1.00 58.81 93 TRP A CA 1
ATOM 744 C C . TRP A 1 93 ? -6.110 -7.714 -28.581 1.00 58.81 93 TRP A C 1
ATOM 746 O O . TRP A 1 93 ? -5.821 -6.527 -28.445 1.00 58.81 93 TRP A O 1
ATOM 756 N N . LYS A 1 94 ? -6.327 -8.252 -29.793 1.00 56.81 94 LYS A N 1
ATOM 757 C CA . LYS A 1 94 ? -6.296 -7.474 -31.050 1.00 56.81 94 LYS A CA 1
ATOM 758 C C . LYS A 1 94 ? -7.375 -6.386 -31.116 1.00 56.81 94 LYS A C 1
ATOM 760 O O . LYS A 1 94 ? -7.221 -5.444 -31.881 1.00 56.81 94 LYS A O 1
ATOM 765 N N . ARG A 1 95 ? -8.446 -6.491 -30.316 1.00 54.78 95 ARG A N 1
ATOM 766 C CA . ARG A 1 95 ? -9.504 -5.465 -30.218 1.00 54.78 95 ARG A CA 1
ATOM 767 C C . ARG A 1 95 ? -9.092 -4.242 -29.392 1.00 54.78 95 ARG A C 1
ATOM 769 O O . ARG A 1 95 ? -9.675 -3.180 -29.576 1.00 54.78 95 ARG A O 1
ATOM 776 N N . PHE A 1 96 ? -8.111 -4.385 -28.497 1.00 52.56 96 PHE A N 1
ATOM 777 C CA . PHE A 1 96 ? -7.598 -3.285 -27.669 1.00 52.56 96 PHE A CA 1
ATOM 778 C C . PHE A 1 96 ? -6.440 -2.529 -28.329 1.00 52.56 96 PHE A C 1
ATOM 780 O O . PHE A 1 96 ? -6.173 -1.384 -27.969 1.00 52.56 96 PHE A O 1
ATOM 787 N N . ALA A 1 97 ? -5.767 -3.143 -29.306 1.00 52.56 97 ALA A N 1
ATOM 788 C CA . ALA A 1 97 ? -4.767 -2.465 -30.114 1.00 52.56 97 ALA A CA 1
ATOM 789 C C . ALA A 1 97 ? -5.466 -1.440 -31.020 1.00 52.56 97 ALA A C 1
ATOM 791 O O . ALA A 1 97 ? -6.161 -1.796 -31.973 1.00 52.56 97 ALA A O 1
ATOM 792 N N . ARG A 1 98 ? -5.304 -0.149 -30.715 1.00 53.78 98 ARG A N 1
ATOM 793 C CA . ARG A 1 98 ? -5.705 0.923 -31.633 1.00 53.78 98 ARG A CA 1
ATOM 794 C C . ARG A 1 98 ? -4.946 0.719 -32.942 1.00 53.78 98 ARG A C 1
ATOM 796 O O . ARG A 1 98 ? -3.742 0.493 -32.921 1.00 53.78 98 ARG A O 1
ATOM 803 N N . THR A 1 99 ? -5.633 0.845 -34.074 1.00 56.31 99 THR A N 1
ATOM 804 C CA . THR A 1 99 ? -5.117 0.552 -35.427 1.00 56.31 99 THR A CA 1
ATOM 805 C C . THR A 1 99 ? -3.827 1.308 -35.793 1.00 56.31 99 THR A C 1
ATOM 807 O O . THR A 1 99 ? -3.145 0.919 -36.734 1.00 56.31 99 THR A O 1
ATOM 810 N N . ASN A 1 100 ? -3.457 2.342 -35.026 1.00 56.69 100 ASN A N 1
ATOM 811 C CA . ASN A 1 100 ? -2.287 3.191 -35.258 1.00 56.69 100 ASN A CA 1
ATOM 812 C C . ASN A 1 100 ? -1.186 3.081 -34.184 1.00 56.69 100 ASN A C 1
ATOM 814 O O . ASN A 1 100 ? -0.217 3.833 -34.251 1.00 56.69 100 ASN A O 1
ATOM 818 N N . GLU A 1 101 ? -1.290 2.176 -33.206 1.00 56.12 101 GLU A N 1
ATOM 819 C CA . GLU A 1 101 ? -0.230 1.962 -32.214 1.00 56.12 101 GLU A CA 1
ATOM 820 C C . GLU A 1 101 ? 0.363 0.552 -32.318 1.00 56.12 101 GLU A C 1
ATOM 822 O O . GLU A 1 101 ? -0.346 -0.450 -32.265 1.00 56.12 101 GLU A O 1
ATOM 827 N N . SER A 1 102 ? 1.699 0.513 -32.372 1.00 50.38 102 SER A N 1
ATOM 828 C CA . SER A 1 102 ? 2.598 -0.636 -32.175 1.00 50.38 102 SER A CA 1
ATOM 829 C C . SER A 1 102 ? 3.018 -1.465 -33.403 1.00 50.38 102 SER A C 1
ATOM 831 O O . SER A 1 102 ? 2.784 -2.664 -33.505 1.00 50.38 102 SER A O 1
ATOM 833 N N . VAL A 1 103 ? 3.886 -0.881 -34.234 1.00 59.91 103 VAL A N 1
ATOM 834 C CA . VAL A 1 103 ? 5.202 -1.531 -34.353 1.00 59.91 103 VAL A CA 1
ATOM 835 C C . VAL A 1 103 ? 6.066 -0.873 -33.279 1.00 59.91 103 VAL A C 1
ATOM 837 O O . VAL A 1 103 ? 6.438 0.288 -33.459 1.00 59.91 103 VAL A O 1
ATOM 840 N N . PRO A 1 104 ? 6.326 -1.518 -32.125 1.00 60.00 104 PRO A N 1
ATOM 841 C CA . PRO A 1 104 ? 7.253 -0.948 -31.161 1.00 60.00 104 PRO A CA 1
ATOM 842 C C . PRO A 1 104 ? 8.594 -0.773 -31.874 1.00 60.00 104 PRO A C 1
ATOM 844 O O . PRO A 1 104 ? 9.140 -1.727 -32.434 1.00 60.00 104 PRO A O 1
ATOM 847 N N . SER A 1 105 ? 9.101 0.461 -31.919 1.00 63.09 105 SER A N 1
ATOM 848 C CA . SER A 1 105 ? 10.421 0.728 -32.481 1.00 63.09 105 SER A CA 1
ATOM 849 C C . SER A 1 105 ? 11.424 -0.173 -31.773 1.00 63.09 105 SER A C 1
ATOM 851 O O . SER A 1 105 ? 11.430 -0.218 -30.540 1.00 63.09 105 SER A O 1
ATOM 853 N N . LYS A 1 106 ? 12.242 -0.897 -32.547 1.00 66.56 106 LYS A N 1
ATOM 854 C CA . LYS A 1 106 ? 13.246 -1.831 -32.028 1.00 66.56 106 LYS A CA 1
ATOM 855 C C . LYS A 1 106 ? 13.972 -1.187 -30.836 1.00 66.56 106 LYS A C 1
ATOM 857 O O . LYS A 1 106 ? 14.519 -0.095 -31.018 1.00 66.56 106 LYS A O 1
ATOM 862 N N . PRO A 1 107 ? 13.965 -1.809 -29.641 1.00 60.38 107 PRO A N 1
ATOM 863 C CA . PRO A 1 107 ? 14.554 -1.201 -28.460 1.00 60.38 107 PRO A CA 1
ATOM 864 C C . PRO A 1 107 ? 16.022 -0.904 -28.745 1.00 60.38 107 PRO A C 1
ATOM 866 O O . PRO A 1 107 ? 16.797 -1.787 -29.125 1.00 60.38 107 PRO A O 1
ATOM 869 N N . ARG A 1 108 ? 16.395 0.370 -28.618 1.00 62.97 108 ARG A N 1
ATOM 870 C CA . ARG A 1 108 ? 17.792 0.778 -28.679 1.00 62.97 108 ARG A CA 1
ATOM 871 C C . ARG A 1 108 ? 18.417 0.348 -27.361 1.00 62.97 108 ARG A C 1
ATOM 873 O O . ARG A 1 108 ? 18.115 0.931 -26.326 1.00 62.97 108 ARG A O 1
ATOM 880 N N . LEU A 1 109 ? 19.250 -0.688 -27.406 1.00 60.41 109 LEU A N 1
ATOM 881 C CA . LEU A 1 109 ? 20.114 -1.037 -26.284 1.00 60.41 109 LEU A CA 1
ATOM 882 C C . LEU A 1 109 ? 21.008 0.173 -26.013 1.00 60.41 109 LEU A C 1
ATOM 884 O O . LEU A 1 109 ? 21.827 0.542 -26.856 1.00 60.41 109 LEU A O 1
ATOM 888 N N . TYR A 1 110 ? 20.804 0.817 -24.873 1.00 64.19 110 TYR A N 1
ATOM 889 C CA . TYR A 1 110 ? 21.701 1.838 -24.362 1.00 64.19 110 TYR A CA 1
ATOM 890 C C . TYR A 1 110 ? 22.339 1.310 -23.082 1.00 64.19 110 TYR A C 1
ATOM 892 O O . TYR A 1 110 ? 21.750 0.514 -22.354 1.00 64.19 110 TYR A O 1
ATOM 900 N N . TRP A 1 111 ? 23.569 1.735 -22.834 1.00 62.97 111 TRP A N 1
ATOM 901 C CA . TRP A 1 111 ? 24.225 1.504 -21.558 1.00 62.97 111 TRP A CA 1
ATOM 902 C C . TRP A 1 111 ? 23.803 2.608 -20.596 1.00 62.97 111 TRP A C 1
ATOM 904 O O . TRP A 1 111 ? 23.918 3.781 -20.947 1.00 62.97 111 TRP A O 1
ATOM 914 N N . ASP A 1 112 ? 23.360 2.257 -19.389 1.00 58.69 112 ASP A N 1
ATOM 915 C CA . ASP A 1 112 ? 22.953 3.232 -18.363 1.00 58.69 112 ASP A CA 1
ATOM 916 C C . ASP A 1 112 ? 24.053 4.273 -18.080 1.00 58.69 112 ASP A C 1
ATOM 918 O O . ASP A 1 112 ? 23.770 5.448 -17.850 1.00 58.69 112 ASP A O 1
ATOM 922 N N . ALA A 1 113 ? 25.325 3.876 -18.212 1.00 62.72 113 ALA A N 1
ATOM 923 C CA . ALA A 1 113 ? 26.479 4.769 -18.113 1.00 62.72 113 ALA A CA 1
ATOM 924 C C . ALA A 1 113 ? 26.444 5.936 -19.124 1.00 62.72 113 ALA A C 1
ATOM 926 O O . ALA A 1 113 ? 26.903 7.034 -18.818 1.00 62.72 113 ALA A O 1
ATOM 927 N N . ALA A 1 114 ? 25.866 5.733 -20.312 1.00 62.22 114 ALA A N 1
ATOM 928 C CA . ALA A 1 114 ? 25.751 6.764 -21.341 1.00 62.22 114 ALA A CA 1
ATOM 929 C C . ALA A 1 114 ? 24.677 7.817 -21.017 1.00 62.22 114 ALA A C 1
ATOM 931 O O . ALA A 1 114 ? 24.784 8.948 -21.484 1.00 62.22 114 ALA A O 1
ATOM 932 N N . LEU A 1 115 ? 23.673 7.480 -20.196 1.00 59.81 115 LEU A N 1
ATOM 933 C CA . LEU A 1 115 ? 22.682 8.449 -19.711 1.00 59.81 115 LEU A CA 1
ATOM 934 C C . LEU A 1 115 ? 23.262 9.377 -18.636 1.00 59.81 115 LEU A C 1
ATOM 936 O O . LEU A 1 115 ? 22.835 10.522 -18.514 1.00 59.81 115 LEU A O 1
ATOM 940 N N . LEU A 1 116 ? 24.254 8.898 -17.881 1.00 57.06 116 LEU A N 1
ATOM 941 C CA . LEU A 1 116 ? 24.916 9.653 -16.813 1.00 57.06 116 LEU A CA 1
ATOM 942 C C . LEU A 1 116 ? 26.092 10.506 -17.317 1.00 57.06 116 LEU A C 1
ATOM 944 O O . LEU A 1 116 ? 26.465 11.483 -16.670 1.00 57.06 116 LEU A O 1
ATOM 948 N N . ALA A 1 117 ? 26.643 10.194 -18.495 1.00 58.25 117 ALA A N 1
ATOM 949 C CA . ALA A 1 117 ? 27.788 10.899 -19.078 1.00 58.25 117 ALA A CA 1
ATOM 950 C C . ALA A 1 117 ? 27.516 12.382 -19.417 1.00 58.25 117 ALA A C 1
ATOM 952 O O . ALA A 1 117 ? 28.456 13.158 -19.563 1.00 58.25 117 ALA A O 1
ATOM 953 N N . GLY A 1 118 ? 26.247 12.795 -19.520 1.00 55.16 118 GLY A N 1
ATOM 954 C CA . GLY A 1 118 ? 25.856 14.184 -19.797 1.00 55.16 118 GLY A CA 1
ATOM 955 C C . GLY A 1 118 ? 25.701 15.078 -18.561 1.00 55.16 118 GLY A C 1
ATOM 956 O O . GLY A 1 118 ? 25.532 16.285 -18.713 1.00 55.16 118 GLY A O 1
ATOM 957 N N . TRP A 1 119 ? 25.743 14.514 -17.349 1.00 50.34 119 TRP A N 1
ATOM 958 C CA . TRP A 1 119 ? 25.560 15.238 -16.077 1.00 50.34 119 TRP A CA 1
ATOM 959 C C . TRP A 1 119 ? 26.841 15.300 -15.225 1.00 50.34 119 TRP A C 1
ATOM 961 O O . TRP A 1 119 ? 26.800 15.634 -14.046 1.00 50.34 119 TRP A O 1
ATOM 971 N N . GLY A 1 120 ? 27.997 15.004 -15.824 1.00 49.91 120 GLY A N 1
ATOM 972 C CA . GLY A 1 120 ? 29.304 14.994 -15.165 1.00 49.91 120 GLY A CA 1
ATOM 973 C C . GLY A 1 120 ? 30.090 16.291 -15.342 1.00 49.91 120 GLY A C 1
ATOM 974 O O . GLY A 1 120 ? 31.211 16.263 -15.841 1.00 49.91 120 GLY A O 1
ATOM 975 N N . GLY A 1 121 ? 29.524 17.426 -14.938 1.00 47.25 121 GLY A N 1
ATOM 976 C CA . GLY A 1 121 ? 30.304 18.633 -14.662 1.00 47.25 121 GLY A CA 1
ATOM 977 C C . GLY A 1 121 ? 30.916 18.575 -13.258 1.00 47.25 121 GLY A C 1
ATOM 978 O O . GLY A 1 121 ? 30.442 19.283 -12.379 1.00 47.25 121 GLY A O 1
ATOM 979 N N . GLY A 1 122 ? 31.949 17.742 -13.065 1.00 41.47 122 GLY A N 1
ATOM 980 C CA . GLY A 1 122 ? 32.771 17.647 -11.838 1.00 41.47 122 GLY A CA 1
ATOM 981 C C . GLY A 1 122 ? 32.168 16.780 -10.718 1.00 41.47 122 GLY A C 1
ATOM 982 O O . GLY A 1 122 ? 30.957 16.712 -10.570 1.00 41.47 122 GLY A O 1
ATOM 983 N N . CYS A 1 123 ? 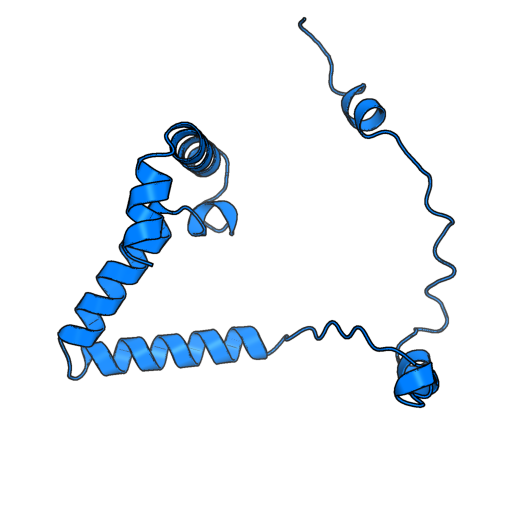32.914 16.050 -9.889 1.00 36.03 123 CYS A N 1
ATOM 984 C CA . CYS A 1 123 ? 34.344 15.765 -9.773 1.00 36.03 123 CYS A CA 1
ATOM 985 C C . CYS A 1 123 ? 34.505 14.264 -9.472 1.00 36.03 123 CYS A C 1
ATOM 987 O O . CYS A 1 123 ? 33.575 13.624 -8.982 1.00 36.03 123 CYS A O 1
ATOM 989 N N . VAL A 1 124 ? 35.697 13.758 -9.794 1.00 39.59 124 VAL A N 1
ATOM 990 C CA . VAL A 1 124 ? 36.248 12.453 -9.387 1.00 39.59 124 VAL A CA 1
ATOM 991 C C . VAL A 1 124 ? 36.164 12.260 -7.874 1.00 39.59 124 VAL A C 1
ATOM 993 O O . VAL A 1 124 ? 36.412 13.257 -7.158 1.00 39.59 124 VAL A O 1
#